Protein AF-B7GQ39-F1 (afdb_monomer_lite)

Sequence (175 aa):
MCARAGACSDAHRCGRRRHGYDQGGGVRRWRHRDFGCWRVELVAMMPRVDCPGCGVVVASVPWAEPGSRFTRDFESECAWLMSDQAKTELNHWVFWASHNRIPEIVELARRIRRRRPDILRTIQLGYSNARLEASDNRIKVTIRMAYGFHHVTNLIALVMLRCGGLDVRLPQPAI

Secondary structure (DSSP, 8-state):
-----EEEEEBTTT--EEEEEE-TTSEEEEE---BTTB--EEEEE--EEEETTTEEEEBPBTTB-TT-SB-HHHHHHHHHHHHHHHHHHHHHHHHHHHT-S-HHHHHHHHHHHHTHHHHHHHHHTT--HHHHHHHHHHHHHHHHH-TT-SSHHHHHHHHHHHHHT----PPPP--

Radius of gyration: 22.63 Å; chains: 1; bounding box: 51×60×60 Å

pLDDT: mean 83.23, std 11.58, range [29.12, 96.44]

Organism: Bifidobacterium longum subsp. infantis (strain ATCC 15697 / DSM 20088 / JCM 1222 / NCTC 11817 / S12) (NCBI:txid391904)

Foldseek 3Di:
DDDPFADWAAFLLPRDTFTFDFQPPFKAKAFEDDPVPHTDIDIDGWTWGADPQPGTGTGDDPQPHVPHNYGPRRLQVQLVVCLVVVVVVLVVLLVVQCPDPDVVSNVVSVVCVVCVVVVSVCSNVSPDPVNVVVLVVQLVVLVVVCPPDPDVVVSVVSSCVRNVSDRDDDDDPDD

Structure (mmCIF, N/CA/C/O backbone):
data_AF-B7GQ39-F1
#
_entry.id   AF-B7GQ39-F1
#
loop_
_atom_site.group_PDB
_atom_site.id
_atom_site.type_symbol
_atom_site.label_atom_id
_atom_site.label_alt_id
_atom_site.label_comp_id
_atom_site.label_asym_id
_atom_site.label_entity_id
_atom_site.label_seq_id
_atom_site.pdbx_PDB_ins_code
_atom_site.Cartn_x
_atom_site.Cartn_y
_atom_site.Cartn_z
_atom_site.occupancy
_atom_site.B_iso_or_equiv
_atom_site.auth_seq_id
_atom_site.auth_comp_id
_atom_site.auth_asym_id
_atom_site.auth_atom_id
_atom_site.pdbx_PDB_model_num
ATOM 1 N N . MET A 1 1 ? -29.896 7.100 29.600 1.00 30.34 1 MET A N 1
ATOM 2 C CA . MET A 1 1 ? -30.037 6.229 28.410 1.00 30.34 1 MET A CA 1
ATOM 3 C C . MET A 1 1 ? -28.711 5.487 28.234 1.00 30.34 1 MET A C 1
ATOM 5 O O . MET A 1 1 ? -27.671 6.115 28.345 1.00 30.34 1 MET A O 1
ATOM 9 N N . CYS A 1 2 ? -28.747 4.156 28.177 1.00 29.12 2 CYS A N 1
ATOM 10 C CA . CYS A 1 2 ? -27.693 3.248 28.656 1.00 29.12 2 CYS A CA 1
ATOM 11 C C . CYS A 1 2 ? -26.428 3.202 27.764 1.00 29.12 2 CYS A C 1
ATOM 13 O O . CYS A 1 2 ? -26.477 2.691 26.648 1.00 29.12 2 CYS A O 1
ATOM 15 N N . ALA A 1 3 ? -25.288 3.678 28.278 1.00 38.88 3 ALA A N 1
ATOM 16 C CA . ALA A 1 3 ? -23.965 3.435 27.706 1.00 38.88 3 ALA A CA 1
ATOM 17 C C . ALA A 1 3 ? -23.533 1.998 28.036 1.00 38.88 3 ALA A C 1
ATOM 19 O O . ALA A 1 3 ? -23.058 1.717 29.136 1.00 38.88 3 ALA A O 1
ATOM 20 N N . ARG A 1 4 ? -23.701 1.061 27.097 1.00 43.94 4 ARG A N 1
ATOM 21 C CA . ARG A 1 4 ? -22.975 -0.212 27.179 1.00 43.94 4 ARG A CA 1
ATOM 22 C C . ARG A 1 4 ? -21.504 0.108 26.951 1.00 43.94 4 ARG A C 1
ATOM 24 O O . ARG A 1 4 ? -21.125 0.432 25.832 1.00 43.94 4 ARG A O 1
ATOM 31 N N . ALA A 1 5 ? -20.705 0.048 28.013 1.00 46.66 5 ALA A N 1
ATOM 32 C CA . ALA A 1 5 ? -19.256 0.173 27.959 1.00 46.66 5 ALA A CA 1
ATOM 33 C C . ALA A 1 5 ? -18.692 -0.847 26.955 1.00 46.66 5 ALA A C 1
ATOM 35 O O . ALA A 1 5 ? -18.534 -2.027 27.266 1.00 46.66 5 ALA A O 1
ATOM 36 N N . GLY A 1 6 ? -18.452 -0.412 25.717 1.00 57.88 6 GLY A N 1
ATOM 37 C CA . GLY A 1 6 ? -17.769 -1.226 24.724 1.00 57.88 6 GLY A CA 1
ATOM 38 C C . GLY A 1 6 ? -16.328 -1.464 25.173 1.00 57.88 6 GLY A C 1
ATOM 39 O O . GLY A 1 6 ? -15.692 -0.562 25.723 1.00 57.88 6 GLY A O 1
ATOM 40 N N . ALA A 1 7 ? -15.817 -2.678 24.956 1.00 71.00 7 ALA A N 1
ATOM 41 C CA . ALA A 1 7 ? -14.455 -3.052 25.325 1.00 71.00 7 ALA A CA 1
ATOM 42 C C . ALA A 1 7 ? -13.425 -2.040 24.784 1.00 71.00 7 ALA A C 1
ATOM 44 O O . ALA A 1 7 ? -13.474 -1.646 23.616 1.00 71.00 7 ALA A O 1
ATOM 45 N N . CYS A 1 8 ? -12.488 -1.613 25.637 1.00 81.06 8 CYS A N 1
ATOM 46 C CA . CYS A 1 8 ? -11.478 -0.629 25.254 1.00 81.06 8 CYS A CA 1
ATOM 47 C C . CYS A 1 8 ? -10.469 -1.224 24.268 1.00 81.06 8 CYS A C 1
ATOM 49 O O . CYS A 1 8 ? -9.813 -2.215 24.592 1.00 81.06 8 CYS A O 1
ATOM 51 N N . SER A 1 9 ? -10.285 -0.562 23.127 1.00 86.38 9 SER A N 1
ATOM 52 C CA . SER A 1 9 ? -9.360 -0.961 22.057 1.00 86.38 9 SER A CA 1
ATOM 53 C C . SER A 1 9 ? -8.544 0.235 21.567 1.00 86.38 9 SER A C 1
ATOM 55 O O . SER A 1 9 ? -8.904 1.388 21.821 1.00 86.38 9 SER A O 1
ATOM 57 N N . ASP A 1 10 ? -7.447 -0.021 20.862 1.00 89.44 10 ASP A N 1
ATOM 58 C CA . ASP A 1 10 ? -6.615 1.040 20.298 1.00 89.44 10 ASP A CA 1
ATOM 59 C C . ASP A 1 10 ? -7.254 1.621 19.029 1.00 89.44 10 ASP A C 1
ATOM 61 O O . ASP A 1 10 ? -7.794 0.905 18.188 1.00 89.44 10 ASP A O 1
ATOM 65 N N . ALA A 1 11 ? -7.231 2.944 18.882 1.00 86.62 11 ALA A N 1
ATOM 66 C CA . ALA A 1 11 ? -7.768 3.620 17.704 1.00 86.62 11 ALA A CA 1
ATOM 67 C C . ALA A 1 11 ? -6.799 3.507 16.518 1.00 86.62 11 ALA A C 1
ATOM 69 O O . ALA A 1 11 ? -5.653 3.937 16.622 1.00 86.62 11 ALA A O 1
ATOM 70 N N . HIS A 1 12 ? -7.258 3.046 15.349 1.00 84.69 12 HIS A N 1
ATOM 71 C CA . HIS A 1 12 ? -6.374 2.832 14.190 1.00 84.69 12 HIS A CA 1
ATOM 72 C C . HIS A 1 12 ? -5.642 4.081 13.680 1.00 84.69 12 HIS A C 1
ATOM 74 O O . HIS A 1 12 ? -4.600 3.958 13.045 1.00 84.69 12 HIS A O 1
ATOM 80 N N . ARG A 1 13 ? -6.186 5.280 13.923 1.00 81.88 13 ARG A N 1
ATOM 81 C CA . ARG A 1 13 ? -5.609 6.534 13.421 1.00 81.88 13 ARG A CA 1
ATOM 82 C C . ARG A 1 13 ? -4.501 7.092 14.317 1.00 81.88 13 ARG A C 1
ATOM 84 O O . ARG A 1 13 ? -3.551 7.654 13.794 1.00 81.88 13 ARG A O 1
ATOM 91 N N . CYS A 1 14 ? -4.625 6.965 15.640 1.00 85.62 14 CYS A N 1
ATOM 92 C CA . CYS A 1 14 ? -3.667 7.542 16.596 1.00 85.62 14 CYS A CA 1
ATOM 93 C C . CYS A 1 14 ? -2.960 6.513 17.489 1.00 85.62 14 CYS A C 1
ATOM 95 O O . CYS A 1 14 ? -2.105 6.894 18.282 1.00 85.62 14 CYS A O 1
ATOM 97 N N . GLY A 1 15 ? -3.340 5.235 17.412 1.00 84.88 15 GLY A N 1
ATOM 98 C CA . GLY A 1 15 ? -2.749 4.127 18.168 1.00 84.88 15 GLY A CA 1
ATOM 99 C C . GLY A 1 15 ? -3.040 4.124 19.670 1.00 84.88 15 GLY A C 1
ATOM 100 O O . GLY A 1 15 ? -2.572 3.239 20.371 1.00 84.88 15 GLY A O 1
ATOM 101 N N . ARG A 1 16 ? -3.792 5.098 20.197 1.00 88.25 16 ARG A N 1
ATOM 102 C CA . ARG A 1 16 ? -4.075 5.198 21.637 1.00 88.25 16 ARG A CA 1
ATOM 103 C C . ARG A 1 16 ? -5.295 4.370 22.017 1.00 88.25 16 ARG A C 1
ATOM 105 O O . ARG A 1 16 ? -6.268 4.339 21.263 1.00 88.25 16 ARG A O 1
ATOM 112 N N . ARG A 1 17 ? -5.284 3.824 23.233 1.00 88.88 17 ARG A N 1
ATOM 113 C CA . ARG A 1 17 ? -6.422 3.111 23.817 1.00 88.88 17 ARG A CA 1
ATOM 114 C C . ARG A 1 17 ? -7.610 4.042 24.056 1.00 88.88 17 ARG A C 1
ATOM 116 O O . ARG A 1 17 ? -7.453 5.156 24.576 1.00 88.88 17 ARG A O 1
ATOM 123 N N . ARG A 1 18 ? -8.796 3.598 23.640 1.00 91.88 18 ARG A N 1
ATOM 124 C CA . ARG A 1 18 ? -10.057 4.353 23.673 1.00 91.88 18 ARG A CA 1
ATOM 125 C C . ARG A 1 18 ? -11.227 3.463 24.075 1.00 91.88 18 ARG A C 1
ATOM 127 O O . ARG A 1 18 ? -11.165 2.244 23.928 1.00 91.88 18 ARG A O 1
ATOM 134 N N . HIS A 1 19 ? -12.286 4.090 24.579 1.00 89.44 19 HIS A N 1
ATOM 135 C CA . HIS A 1 19 ? -13.537 3.407 24.901 1.00 89.44 19 HIS A CA 1
ATOM 136 C C . HIS A 1 19 ? -14.276 2.998 23.624 1.00 89.44 19 HIS A C 1
ATOM 138 O O . HIS A 1 19 ? -14.210 3.695 22.607 1.00 89.44 19 HIS A O 1
ATOM 144 N N . GLY A 1 20 ? -14.970 1.860 23.671 1.00 88.19 20 GLY A N 1
ATOM 145 C CA . GLY A 1 20 ? -15.803 1.415 22.559 1.00 88.19 20 GLY A CA 1
ATOM 146 C C . GLY A 1 20 ? -17.003 2.342 22.352 1.00 88.19 20 GLY A C 1
ATOM 147 O O . GLY A 1 20 ? -17.647 2.746 23.316 1.00 88.19 20 GLY A O 1
ATOM 148 N N . TYR A 1 21 ? -17.288 2.652 21.090 1.00 88.88 21 TYR A N 1
ATOM 149 C CA . TYR A 1 21 ? -18.462 3.400 20.645 1.00 88.88 21 TYR A CA 1
ATOM 150 C C . TYR A 1 21 ? -19.601 2.435 20.289 1.00 88.88 21 TYR A C 1
ATOM 152 O O . TYR A 1 21 ? -20.666 2.466 20.897 1.00 88.88 21 TYR A O 1
ATOM 160 N N . ASP A 1 22 ? -19.351 1.525 19.342 1.00 88.69 22 ASP A N 1
ATOM 161 C CA . ASP A 1 22 ? -20.261 0.445 18.959 1.00 88.69 22 ASP A CA 1
ATOM 162 C C . ASP A 1 22 ? -19.498 -0.772 18.406 1.00 88.69 22 ASP A C 1
ATOM 164 O O . ASP A 1 22 ? -18.272 -0.768 18.284 1.00 88.69 22 ASP A O 1
ATOM 168 N N . GLN A 1 23 ? -20.225 -1.837 18.061 1.00 82.44 23 GLN A N 1
ATOM 169 C CA . GLN A 1 23 ? -19.650 -3.073 17.511 1.00 82.44 23 GLN A CA 1
ATOM 170 C C . GLN A 1 23 ? -19.243 -2.959 16.026 1.00 82.44 23 GLN A C 1
ATOM 172 O O . GLN A 1 23 ? -18.728 -3.920 15.453 1.00 82.44 23 GLN A O 1
ATOM 177 N N . GLY A 1 24 ? -19.438 -1.791 15.399 1.00 81.50 24 GLY A N 1
ATOM 178 C CA . GLY A 1 24 ? -19.124 -1.548 13.994 1.00 81.50 24 GLY A CA 1
ATOM 179 C C . GLY A 1 24 ? -19.956 -2.371 13.001 1.00 81.50 24 GLY A C 1
ATOM 180 O O . GLY A 1 24 ? -21.011 -2.912 13.321 1.00 81.50 24 GLY A O 1
ATOM 181 N N . GLY A 1 25 ? -19.463 -2.456 11.760 1.00 74.12 25 GLY A N 1
ATOM 182 C CA . GLY A 1 25 ? -20.126 -3.128 10.629 1.00 74.12 25 GLY A CA 1
ATOM 183 C C . GLY A 1 25 ? -20.015 -4.660 10.612 1.00 74.12 25 GLY A C 1
ATOM 184 O O . GLY A 1 25 ? -20.146 -5.256 9.546 1.00 74.12 25 GLY A O 1
ATOM 185 N N . GLY A 1 26 ? -19.729 -5.294 11.754 1.00 83.25 26 GLY A N 1
ATOM 186 C CA . GLY A 1 26 ? -19.653 -6.750 11.895 1.00 83.25 26 GLY A CA 1
ATOM 187 C C . GLY A 1 26 ? -18.253 -7.358 11.746 1.00 83.25 26 GLY A C 1
ATOM 188 O O . GLY A 1 26 ? -17.224 -6.717 11.983 1.00 83.25 26 GLY A O 1
ATOM 189 N N . VAL A 1 27 ? -18.229 -8.649 11.407 1.00 90.06 27 VAL A N 1
ATOM 190 C CA . VAL A 1 27 ? -17.014 -9.468 11.318 1.00 90.06 27 VAL A CA 1
ATOM 191 C C . VAL A 1 27 ? -16.201 -9.100 10.078 1.00 90.06 27 VAL A C 1
ATOM 193 O O . VAL A 1 27 ? -16.714 -9.054 8.959 1.00 90.06 27 VAL A O 1
ATOM 196 N N . ARG A 1 28 ? -14.900 -8.885 10.266 1.00 92.12 28 ARG A N 1
ATOM 197 C CA . ARG A 1 28 ? -13.932 -8.690 9.189 1.00 92.12 28 ARG A CA 1
ATOM 198 C C . ARG A 1 28 ? -13.046 -9.924 9.057 1.00 92.12 28 ARG A C 1
ATOM 200 O O . ARG A 1 28 ? -12.726 -10.586 10.040 1.00 92.12 28 ARG A O 1
ATOM 207 N N . ARG A 1 29 ? -12.665 -10.209 7.814 1.00 94.56 29 ARG A N 1
ATOM 208 C CA . ARG A 1 29 ? -11.732 -11.274 7.442 1.00 94.56 29 ARG A CA 1
ATOM 209 C C . ARG A 1 29 ? -10.487 -10.664 6.812 1.00 94.56 29 ARG A C 1
ATOM 211 O O . ARG A 1 29 ? -10.618 -9.711 6.032 1.00 94.56 29 ARG A O 1
ATOM 218 N N . TRP A 1 30 ? -9.331 -11.226 7.146 1.00 94.00 30 TRP A N 1
ATOM 219 C CA . TRP A 1 30 ? -8.048 -10.934 6.522 1.00 94.00 30 TRP A CA 1
ATOM 220 C C . TRP A 1 30 ? -7.433 -12.214 5.997 1.00 94.00 30 TRP A C 1
ATOM 222 O O . TRP A 1 30 ? -7.356 -13.212 6.706 1.00 94.00 30 TRP A O 1
ATOM 232 N N . ARG A 1 31 ? -6.932 -12.155 4.774 1.00 91.25 31 ARG A N 1
ATOM 233 C CA . ARG A 1 31 ? -6.119 -13.208 4.193 1.00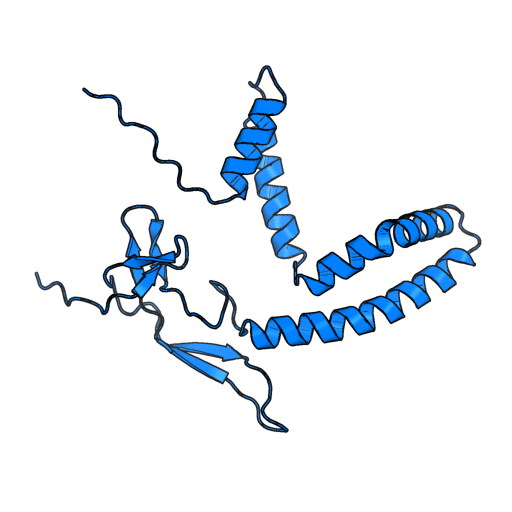 91.25 31 ARG A CA 1
ATOM 234 C C . ARG A 1 31 ? -4.737 -13.217 4.860 1.00 91.25 31 ARG A C 1
ATOM 236 O O . ARG A 1 31 ? -4.057 -12.192 4.869 1.00 91.25 31 ARG A O 1
ATOM 243 N N . HIS A 1 32 ? -4.350 -14.362 5.418 1.00 88.88 32 HIS A N 1
ATOM 244 C CA . HIS A 1 32 ? -3.025 -14.595 6.003 1.00 88.88 32 HIS A CA 1
ATOM 245 C C . HIS A 1 32 ? -2.160 -15.464 5.078 1.00 88.88 32 HIS A C 1
ATOM 247 O O . HIS A 1 32 ? -2.637 -15.873 4.023 1.00 88.88 32 HIS A O 1
ATOM 253 N N . ARG A 1 33 ? -0.908 -15.752 5.454 1.00 83.12 33 ARG A N 1
ATOM 254 C CA . ARG A 1 33 ? -0.057 -16.748 4.781 1.00 83.12 33 ARG A CA 1
ATOM 255 C C . ARG A 1 33 ? -0.711 -18.134 4.804 1.00 83.12 33 ARG A C 1
ATOM 257 O O . ARG A 1 33 ? -1.346 -18.495 5.793 1.00 83.12 33 ARG A O 1
ATOM 264 N N . ASP A 1 34 ? -0.550 -18.899 3.725 1.00 81.62 34 ASP A N 1
ATOM 265 C CA . ASP A 1 34 ? -0.988 -20.297 3.687 1.00 81.62 34 ASP A CA 1
ATOM 266 C C . ASP A 1 34 ? -0.216 -21.161 4.671 1.00 81.62 34 ASP A C 1
ATOM 268 O O . ASP A 1 34 ? 1.000 -21.051 4.816 1.00 81.62 34 ASP A O 1
ATOM 272 N N . PHE A 1 35 ? -0.932 -22.068 5.323 1.00 78.81 35 PHE A N 1
ATOM 273 C CA . PHE A 1 35 ? -0.303 -23.116 6.102 1.00 78.81 35 PHE A CA 1
ATOM 274 C C . PHE A 1 35 ? -0.215 -24.362 5.225 1.00 78.81 35 PHE A C 1
ATOM 276 O O . PHE A 1 35 ? -1.176 -25.118 5.100 1.00 78.81 35 PHE A O 1
ATOM 283 N N . GLY A 1 36 ? 0.920 -24.548 4.550 1.00 78.88 36 GLY A N 1
ATOM 284 C CA . GLY A 1 36 ? 1.069 -25.610 3.554 1.00 78.88 36 GLY A CA 1
ATOM 285 C C . GLY A 1 36 ? 0.092 -25.418 2.391 1.00 78.88 36 GLY A C 1
ATOM 286 O O . GLY A 1 36 ? 0.135 -24.402 1.708 1.00 78.88 36 GLY A O 1
ATOM 287 N N . CYS A 1 37 ? -0.801 -26.384 2.172 1.00 85.75 37 CYS A N 1
ATOM 288 C CA . CYS A 1 37 ? -1.849 -26.306 1.148 1.00 85.75 37 CYS A CA 1
ATOM 289 C C . CYS A 1 37 ? -3.152 -25.644 1.633 1.00 85.75 37 CYS A C 1
ATOM 291 O O . CYS A 1 37 ? -4.112 -25.541 0.868 1.00 85.75 37 CYS A O 1
ATOM 293 N N . TRP A 1 38 ? -3.215 -25.212 2.896 1.00 79.69 38 TRP A N 1
ATOM 294 C CA . TRP A 1 38 ? -4.441 -24.710 3.506 1.00 79.69 38 TRP A CA 1
ATOM 295 C C . TRP A 1 38 ? -4.500 -23.189 3.480 1.00 79.69 38 TRP A C 1
ATOM 297 O O . TRP A 1 38 ? -3.623 -22.502 4.014 1.00 79.69 38 TRP A O 1
ATOM 307 N N . ARG A 1 39 ? -5.602 -22.668 2.930 1.00 88.31 39 ARG A N 1
ATOM 308 C CA . ARG A 1 39 ? -5.901 -21.239 2.960 1.00 88.31 39 ARG A CA 1
ATOM 309 C C . ARG A 1 39 ? -6.248 -20.781 4.371 1.00 88.31 39 ARG A C 1
ATOM 311 O O . ARG A 1 39 ? -7.242 -21.231 4.934 1.00 88.31 39 ARG A O 1
ATOM 318 N N . VAL A 1 40 ? -5.468 -19.841 4.904 1.00 89.62 40 VAL A N 1
ATOM 319 C CA . VAL A 1 40 ? -5.672 -19.269 6.244 1.00 89.62 40 VAL A CA 1
ATOM 320 C C . VAL A 1 40 ? -6.284 -17.871 6.159 1.00 89.62 40 VAL A C 1
ATOM 322 O O . VAL A 1 40 ? -5.805 -16.996 5.427 1.00 89.62 40 VAL A O 1
ATOM 325 N N . GLU A 1 41 ? -7.323 -17.648 6.964 1.00 93.81 41 GLU A N 1
ATOM 326 C CA . GLU A 1 41 ? -7.953 -16.346 7.171 1.00 93.81 41 GLU A CA 1
ATOM 327 C C . GLU A 1 41 ? -8.009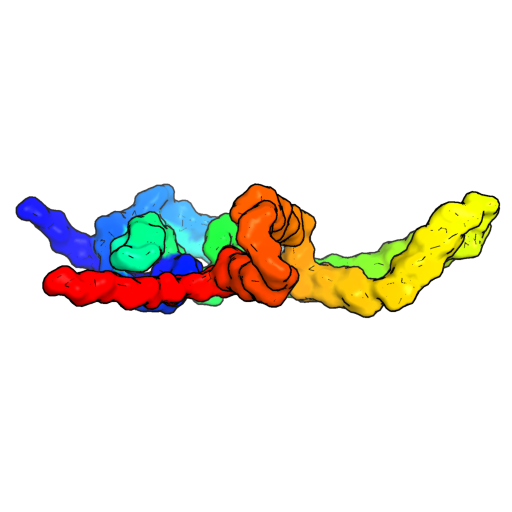 -16.014 8.666 1.00 93.81 41 GLU A C 1
ATOM 329 O O . GLU A 1 41 ? -8.462 -16.825 9.473 1.00 93.81 41 GLU A O 1
ATOM 334 N N . LEU A 1 42 ? -7.589 -14.803 9.039 1.00 93.19 42 LEU A N 1
ATOM 335 C CA . LEU A 1 42 ? -7.869 -14.253 10.363 1.00 93.19 42 LEU A CA 1
ATOM 336 C C . LEU A 1 42 ? -9.249 -13.611 10.348 1.00 93.19 42 LEU A C 1
ATOM 338 O O . LEU A 1 42 ? -9.601 -12.891 9.412 1.00 93.19 42 LEU A O 1
ATOM 342 N N . VAL A 1 43 ? -10.031 -13.855 11.393 1.00 94.44 43 VAL A N 1
ATOM 343 C CA . VAL A 1 43 ? -11.411 -13.386 11.495 1.00 94.44 43 VAL A CA 1
ATOM 344 C C . VAL A 1 43 ? -11.599 -12.718 12.848 1.00 94.44 43 VAL A C 1
ATOM 346 O O . VAL A 1 43 ? -11.345 -13.327 13.882 1.00 94.44 43 VAL A O 1
ATOM 349 N N . ALA A 1 44 ? -12.033 -11.460 12.845 1.00 91.31 44 ALA A N 1
ATOM 350 C CA . ALA A 1 44 ? -12.269 -10.702 14.070 1.00 91.31 44 ALA A CA 1
ATOM 351 C C . ALA A 1 44 ? -13.426 -9.717 13.896 1.00 91.31 44 ALA A C 1
ATOM 353 O O . ALA A 1 44 ? -13.666 -9.189 12.806 1.00 91.31 44 ALA A O 1
ATOM 354 N N . MET A 1 45 ? -14.148 -9.452 14.984 1.00 89.44 45 MET A N 1
ATOM 355 C CA . MET A 1 45 ? -15.102 -8.345 15.040 1.00 89.44 45 MET A CA 1
ATOM 356 C C . MET A 1 45 ? -14.349 -7.014 15.062 1.00 89.44 45 MET A C 1
ATOM 358 O O . MET A 1 45 ? -13.327 -6.898 15.735 1.00 89.44 45 MET A O 1
ATOM 362 N N . MET A 1 46 ? -14.855 -6.013 14.336 1.00 89.88 46 MET A N 1
ATOM 363 C CA . MET A 1 46 ? -14.212 -4.699 14.221 1.00 89.88 46 MET A CA 1
ATOM 364 C C . MET A 1 46 ? -15.057 -3.599 14.868 1.00 89.88 46 MET A C 1
ATOM 366 O O . MET A 1 46 ? -15.750 -2.871 14.147 1.00 89.88 46 MET A O 1
ATOM 370 N N . PRO A 1 47 ? -14.993 -3.451 16.206 1.00 91.00 47 PRO A N 1
ATOM 371 C CA . PRO A 1 47 ? -15.697 -2.383 16.894 1.00 91.00 47 PRO A CA 1
ATOM 372 C C . PRO A 1 47 ? -15.149 -1.014 16.488 1.00 91.00 47 PRO A C 1
ATOM 374 O O . PRO A 1 47 ? -13.993 -0.870 16.071 1.00 91.00 47 PRO A O 1
ATOM 377 N N . ARG A 1 48 ? -15.985 0.014 16.626 1.00 91.50 48 ARG A N 1
ATOM 378 C CA . ARG A 1 48 ? -15.540 1.406 16.545 1.00 91.50 48 ARG A CA 1
ATOM 379 C C . ARG A 1 48 ? -15.290 1.923 17.948 1.00 91.50 48 ARG A C 1
ATOM 381 O O . ARG A 1 48 ? -15.997 1.564 18.884 1.00 91.50 48 ARG A O 1
ATOM 388 N N . VAL A 1 49 ? -14.285 2.770 18.086 1.00 92.06 49 VAL A N 1
ATOM 389 C CA 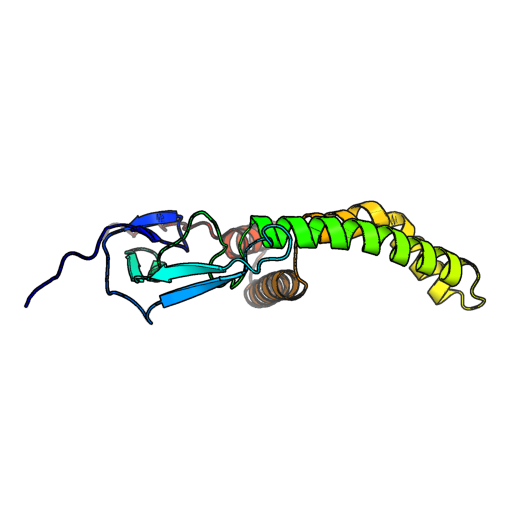. VAL A 1 49 ? -13.916 3.433 19.332 1.00 92.06 49 VAL A CA 1
ATOM 390 C C . VAL A 1 49 ? -14.187 4.924 19.224 1.00 92.06 49 VAL A C 1
ATOM 392 O O . VAL A 1 49 ? -14.043 5.516 18.149 1.00 92.06 49 VAL A O 1
ATOM 395 N N . ASP A 1 50 ? -14.567 5.524 20.344 1.00 92.00 50 ASP A N 1
ATOM 396 C CA . ASP A 1 50 ? -14.780 6.961 20.435 1.00 92.00 50 ASP A CA 1
ATOM 397 C C . ASP A 1 50 ? -13.458 7.658 20.783 1.00 92.00 50 ASP A C 1
ATOM 399 O O . ASP A 1 50 ? -12.904 7.490 21.876 1.00 92.00 50 ASP A O 1
ATOM 403 N N . CYS A 1 51 ? -12.888 8.386 19.819 1.00 86.81 51 CYS A N 1
ATOM 404 C CA . CYS A 1 51 ? -11.631 9.100 19.996 1.00 86.81 51 CYS A CA 1
ATOM 405 C C . CYS A 1 51 ? -11.862 10.619 19.962 1.00 86.81 51 CYS A C 1
ATOM 407 O O . CYS A 1 51 ? -12.149 11.154 18.891 1.00 86.81 51 CYS A O 1
ATOM 409 N N . PRO A 1 52 ? -11.583 11.354 21.056 1.00 86.94 52 PRO A N 1
ATOM 410 C CA . PRO A 1 52 ? -11.794 12.804 21.106 1.00 86.94 52 PRO A CA 1
ATOM 411 C C . PRO A 1 52 ? -11.019 13.616 20.054 1.00 86.94 52 PRO A C 1
ATOM 413 O O . PRO A 1 52 ? -11.431 14.713 19.705 1.00 86.94 52 PRO A O 1
ATOM 416 N N . GLY A 1 53 ? -9.880 13.108 19.563 1.00 85.69 53 GLY A N 1
ATOM 417 C CA . GLY A 1 53 ? -9.070 13.787 18.537 1.00 85.69 53 GLY A CA 1
ATOM 418 C C . GLY A 1 53 ? -9.303 13.286 17.110 1.00 85.69 53 GLY A C 1
ATOM 419 O O . GLY A 1 53 ? -9.075 14.012 16.151 1.00 85.69 53 GLY A O 1
ATOM 420 N N . CYS A 1 54 ? -9.751 12.038 16.941 1.00 84.81 54 CYS A N 1
ATOM 421 C CA . CYS A 1 54 ? -9.913 11.426 15.616 1.00 84.81 54 CYS A CA 1
ATOM 422 C C . CYS A 1 54 ? -11.379 11.271 15.185 1.00 84.81 54 CYS A C 1
ATOM 424 O O . CYS A 1 54 ? -11.616 10.905 14.033 1.00 84.81 54 CYS A O 1
ATOM 426 N N . GLY A 1 55 ? -12.327 11.512 16.094 1.00 88.25 55 GLY A N 1
ATOM 427 C CA . GLY A 1 55 ? -13.731 11.134 15.964 1.00 88.25 55 GLY A CA 1
ATOM 428 C C . GLY A 1 55 ? -13.961 9.640 16.211 1.00 88.25 55 GLY A C 1
ATOM 429 O O . GLY A 1 55 ? -13.089 8.924 16.712 1.00 88.25 55 GLY A O 1
ATOM 430 N N . VAL A 1 56 ? -15.137 9.154 15.814 1.00 90.69 56 VAL A N 1
ATOM 431 C CA . VAL A 1 56 ? -15.475 7.726 15.865 1.00 90.69 56 VAL A CA 1
ATOM 432 C C . VAL A 1 56 ? -14.710 6.985 14.771 1.00 90.69 56 VAL A C 1
ATOM 434 O O . VAL A 1 56 ? -14.925 7.199 13.577 1.00 90.69 56 VAL A O 1
ATOM 437 N N . VAL A 1 57 ? -13.805 6.098 15.176 1.00 90.31 57 VAL A N 1
ATOM 438 C CA . VAL A 1 57 ? -12.882 5.395 14.276 1.00 90.31 57 VAL A CA 1
ATOM 439 C C . VAL A 1 57 ? -12.878 3.900 14.555 1.00 90.31 57 VAL A C 1
ATOM 441 O O . VAL A 1 57 ? -13.107 3.466 15.673 1.00 90.31 57 VAL A O 1
ATOM 444 N N . VAL A 1 58 ? -12.605 3.085 13.538 1.00 90.62 58 VAL A N 1
ATOM 445 C CA . VAL A 1 58 ? -12.492 1.625 13.698 1.00 90.62 58 VAL A CA 1
ATOM 446 C C . VAL A 1 58 ? -11.312 1.279 14.625 1.00 90.62 58 VAL A C 1
ATOM 448 O O . VAL A 1 58 ? -10.284 1.961 14.587 1.00 90.62 58 VAL A O 1
ATOM 451 N N . ALA A 1 59 ? -11.440 0.250 15.462 1.00 91.06 59 ALA A N 1
ATOM 452 C CA . ALA A 1 59 ? -10.328 -0.253 16.268 1.00 91.06 59 ALA A CA 1
ATOM 453 C C . ALA A 1 59 ? -9.157 -0.721 15.379 1.00 91.06 59 ALA A C 1
ATOM 455 O O . ALA A 1 59 ? -9.355 -1.139 14.236 1.00 91.06 59 ALA A O 1
ATOM 456 N N . SER A 1 60 ? -7.927 -0.629 15.877 1.00 90.44 60 SER A N 1
ATOM 457 C CA . SER A 1 60 ? -6.768 -1.244 15.235 1.00 90.44 60 SER A CA 1
ATOM 458 C C . SER A 1 60 ? -6.715 -2.741 15.534 1.00 90.44 60 SER A C 1
ATOM 460 O O . SER A 1 60 ? -7.272 -3.226 16.518 1.00 90.44 60 SER A O 1
ATOM 462 N N . VAL A 1 61 ? -6.007 -3.472 14.676 1.00 91.69 61 VAL A N 1
ATOM 463 C CA . VAL A 1 61 ? -5.592 -4.852 14.936 1.00 91.69 61 VAL A CA 1
ATOM 464 C C . VAL A 1 61 ? -4.068 -4.931 14.842 1.00 91.69 61 VAL A C 1
ATOM 466 O O . VAL A 1 61 ? -3.474 -4.219 14.029 1.00 91.69 61 VAL A O 1
ATOM 469 N N . PRO A 1 62 ? -3.404 -5.779 15.643 1.00 89.62 62 PRO A N 1
ATOM 470 C CA . PRO A 1 62 ? -1.944 -5.845 15.648 1.00 89.62 62 PRO A CA 1
ATOM 471 C C . PRO A 1 62 ? -1.359 -6.516 14.393 1.00 89.62 62 PRO A C 1
ATOM 473 O O . PRO A 1 62 ? -0.186 -6.321 14.089 1.00 89.62 62 PRO A O 1
ATOM 476 N N . TRP A 1 63 ? -2.153 -7.274 13.634 1.00 90.06 63 TRP A N 1
ATOM 477 C CA . TRP A 1 63 ? -1.680 -8.058 12.485 1.00 90.06 63 TRP A CA 1
ATOM 478 C C . TRP A 1 63 ? -1.947 -7.427 11.112 1.00 90.06 63 TRP A C 1
ATOM 480 O O . TRP A 1 63 ? -1.521 -8.000 10.114 1.00 90.06 63 TRP A O 1
ATOM 490 N N . ALA A 1 64 ? -2.664 -6.305 11.003 1.00 90.19 64 ALA A N 1
ATOM 491 C CA . ALA A 1 64 ? -3.013 -5.712 9.706 1.00 90.19 64 ALA A CA 1
ATOM 492 C C . ALA A 1 64 ? -3.060 -4.185 9.753 1.00 90.19 64 ALA A C 1
ATOM 494 O O . ALA A 1 64 ? -3.435 -3.586 10.762 1.00 90.19 64 ALA A O 1
ATOM 495 N N . GLU A 1 65 ? -2.729 -3.561 8.624 1.00 86.25 65 GLU A N 1
ATOM 496 C CA . GLU A 1 65 ? -2.890 -2.121 8.454 1.00 86.25 65 GLU A CA 1
ATOM 497 C C . GLU A 1 65 ? -4.372 -1.714 8.404 1.00 86.25 65 GLU A C 1
ATOM 499 O O . GLU A 1 65 ? -5.226 -2.486 7.940 1.00 86.25 65 GLU A O 1
ATOM 504 N N . PRO A 1 66 ? -4.713 -0.486 8.841 1.00 85.62 66 PRO A N 1
ATOM 505 C CA . PRO A 1 66 ? -6.086 -0.009 8.813 1.00 85.62 66 PRO A CA 1
ATOM 506 C C . PRO A 1 66 ? -6.673 -0.066 7.399 1.00 85.62 66 PRO A C 1
ATOM 508 O O . PRO A 1 66 ? -6.138 0.507 6.455 1.00 85.62 66 PRO A O 1
ATOM 511 N N . GLY A 1 67 ? -7.801 -0.762 7.254 1.00 83.75 67 GLY A N 1
ATOM 512 C CA . GLY A 1 67 ? -8.484 -0.920 5.969 1.00 83.75 67 GLY A CA 1
ATOM 513 C C . GLY A 1 67 ? -7.979 -2.075 5.099 1.00 83.75 67 GLY A C 1
ATOM 514 O O . GLY A 1 67 ? -8.732 -2.486 4.214 1.00 83.75 67 GLY A O 1
ATOM 515 N N . SER A 1 68 ? -6.805 -2.657 5.377 1.00 85.56 68 SER A N 1
ATOM 516 C CA . SER A 1 68 ? -6.315 -3.820 4.627 1.00 85.56 68 SER A CA 1
ATOM 517 C C . SER A 1 68 ? -7.218 -5.043 4.837 1.00 85.56 68 SER A C 1
ATOM 519 O O . SER A 1 68 ? -7.880 -5.199 5.871 1.00 85.56 68 SER A O 1
ATOM 521 N N . ARG A 1 69 ? -7.267 -5.900 3.814 1.00 89.31 69 ARG A N 1
ATOM 522 C CA . ARG A 1 69 ? -7.876 -7.241 3.834 1.00 89.31 69 ARG A CA 1
ATOM 523 C C . ARG A 1 69 ? -6.815 -8.341 3.888 1.00 89.31 69 ARG A C 1
ATOM 525 O O . ARG A 1 69 ? -7.160 -9.513 3.798 1.00 89.31 69 ARG A O 1
ATOM 532 N N . PHE A 1 70 ? -5.553 -7.969 4.061 1.00 88.81 70 PHE A N 1
ATOM 533 C CA . PHE A 1 70 ? -4.413 -8.864 4.175 1.00 88.81 70 PHE A CA 1
ATOM 534 C C . PHE A 1 70 ? -3.695 -8.606 5.499 1.00 88.81 70 PHE A C 1
ATOM 536 O O . PHE A 1 70 ? -3.785 -7.514 6.066 1.00 88.81 70 PHE A O 1
ATOM 543 N N . THR A 1 71 ? -3.025 -9.621 6.033 1.00 89.31 71 THR A N 1
ATOM 544 C CA . THR A 1 71 ? -2.168 -9.444 7.210 1.00 89.31 71 THR A CA 1
ATOM 545 C C . THR A 1 71 ? -0.812 -8.878 6.802 1.00 89.31 71 THR A C 1
ATOM 547 O O . THR A 1 71 ? -0.331 -9.151 5.704 1.00 89.31 71 THR A O 1
ATOM 550 N N . ARG A 1 72 ? -0.140 -8.176 7.717 1.00 85.81 72 ARG A N 1
ATOM 551 C CA . ARG A 1 72 ? 1.221 -7.650 7.526 1.00 85.81 72 ARG A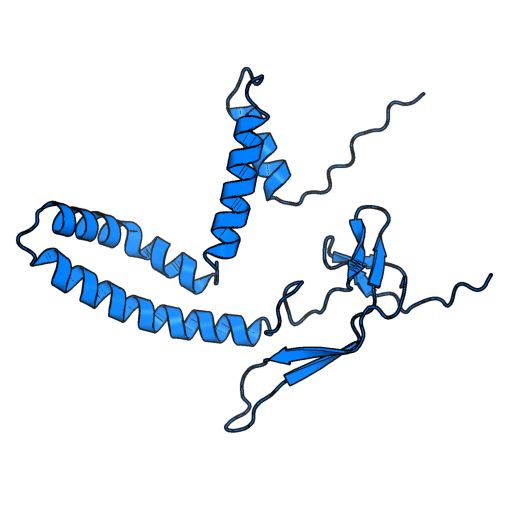 CA 1
ATOM 552 C C . ARG A 1 72 ? 2.202 -8.736 7.089 1.00 85.81 72 ARG A C 1
ATOM 554 O O . ARG A 1 72 ? 3.009 -8.492 6.202 1.00 85.81 72 ARG A O 1
ATOM 561 N N . ASP A 1 73 ? 2.088 -9.943 7.641 1.00 84.62 73 ASP A N 1
ATOM 562 C CA . ASP A 1 73 ? 2.953 -11.070 7.259 1.00 84.62 73 ASP A CA 1
ATOM 563 C C . ASP A 1 73 ? 2.709 -11.550 5.821 1.00 84.62 73 ASP A C 1
ATOM 565 O O . ASP A 1 73 ? 3.655 -11.910 5.123 1.00 84.62 73 ASP A O 1
ATOM 569 N N . PHE A 1 74 ? 1.451 -11.511 5.363 1.00 84.75 74 PHE A N 1
ATOM 570 C CA . PHE A 1 74 ? 1.090 -11.856 3.989 1.00 84.75 74 PHE A CA 1
ATOM 571 C C . PHE A 1 74 ? 1.603 -10.778 3.033 1.00 84.75 74 PH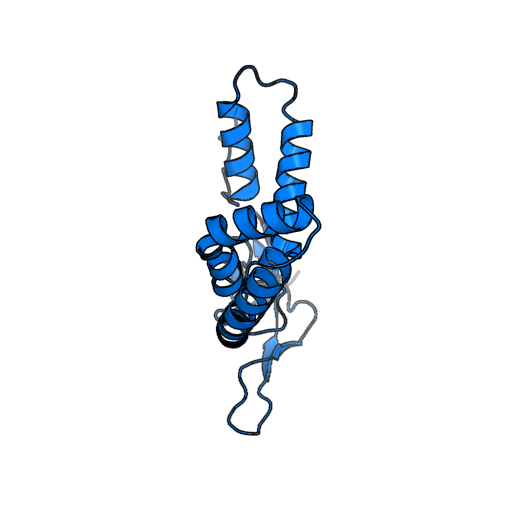E A C 1
ATOM 573 O O . PHE A 1 74 ? 2.260 -11.079 2.043 1.00 84.75 74 PHE A O 1
ATOM 580 N N . GLU A 1 75 ? 1.371 -9.505 3.365 1.00 83.25 75 GLU A N 1
ATOM 581 C CA . GLU A 1 75 ? 1.877 -8.373 2.586 1.00 83.25 75 GLU A CA 1
ATOM 582 C C . GLU A 1 75 ? 3.415 -8.374 2.514 1.00 83.25 75 GLU A C 1
ATOM 584 O O . GLU A 1 75 ? 3.970 -8.109 1.450 1.00 83.25 75 GLU A O 1
ATOM 589 N N . SER A 1 76 ? 4.106 -8.740 3.599 1.00 81.00 76 SER A N 1
ATOM 590 C CA . SER A 1 76 ? 5.574 -8.836 3.651 1.00 81.00 76 SER A CA 1
ATOM 591 C C . SER A 1 76 ? 6.119 -9.968 2.781 1.00 81.00 76 SER A C 1
ATOM 593 O O . SER A 1 76 ? 7.132 -9.801 2.103 1.00 81.00 76 SER A O 1
ATOM 595 N N . GLU A 1 77 ? 5.446 -11.117 2.762 1.00 77.38 77 GLU A N 1
ATOM 596 C CA . GLU A 1 77 ? 5.805 -12.237 1.892 1.00 77.38 77 GLU A CA 1
ATOM 597 C C . GLU A 1 77 ? 5.602 -11.898 0.417 1.00 77.38 77 GLU A C 1
ATOM 599 O O . GLU A 1 77 ? 6.513 -12.092 -0.390 1.00 77.38 77 GLU A O 1
ATOM 604 N N . CYS A 1 78 ? 4.446 -11.324 0.069 1.00 77.00 78 CYS A N 1
ATOM 605 C CA . CYS A 1 78 ? 4.203 -10.823 -1.277 1.00 77.00 78 CYS A CA 1
ATOM 606 C C . CYS A 1 78 ? 5.260 -9.787 -1.668 1.00 77.00 78 CYS A C 1
ATOM 608 O O . CYS A 1 78 ? 5.809 -9.877 -2.760 1.00 77.00 78 CYS A O 1
ATOM 610 N N . ALA A 1 79 ? 5.598 -8.842 -0.786 1.00 76.81 79 ALA A N 1
ATOM 611 C CA . ALA A 1 79 ? 6.640 -7.854 -1.053 1.00 76.81 79 ALA A CA 1
ATOM 612 C C . ALA A 1 79 ? 7.999 -8.515 -1.324 1.00 76.81 79 ALA A C 1
ATOM 614 O O . ALA A 1 79 ? 8.708 -8.094 -2.238 1.00 76.81 79 ALA A O 1
ATOM 615 N N . TRP A 1 80 ? 8.356 -9.572 -0.588 1.00 73.44 80 TRP A N 1
ATO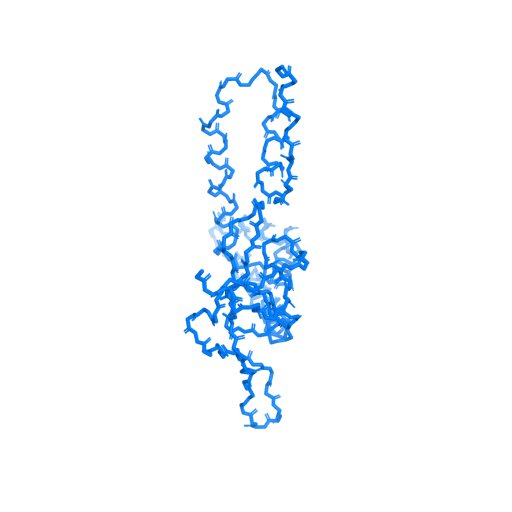M 616 C CA . TRP A 1 80 ? 9.604 -10.304 -0.801 1.00 73.44 80 TRP A CA 1
ATOM 617 C C . TRP A 1 80 ? 9.623 -11.056 -2.140 1.00 73.44 80 TRP A C 1
ATOM 619 O O . TRP A 1 80 ? 10.539 -10.845 -2.935 1.00 73.44 80 TRP A O 1
ATOM 629 N N . LEU A 1 81 ? 8.585 -11.849 -2.432 1.00 74.75 81 LEU A N 1
ATOM 630 C CA . LEU A 1 81 ? 8.446 -12.586 -3.698 1.00 74.75 81 LEU A CA 1
ATOM 631 C C . LEU A 1 81 ? 8.436 -11.639 -4.905 1.00 74.75 81 LEU A C 1
ATOM 633 O O . LEU A 1 81 ? 9.157 -11.842 -5.881 1.00 74.75 81 LEU A O 1
ATOM 637 N N . MET A 1 82 ? 7.671 -10.551 -4.807 1.00 77.31 82 MET A N 1
ATOM 638 C CA . MET A 1 82 ? 7.605 -9.529 -5.848 1.00 77.31 82 MET A CA 1
ATOM 639 C C . MET A 1 82 ? 8.935 -8.800 -6.013 1.00 77.31 82 MET A C 1
ATOM 641 O O . MET A 1 82 ? 9.270 -8.418 -7.127 1.00 77.31 82 MET A O 1
ATOM 645 N N . SER A 1 83 ? 9.709 -8.610 -4.942 1.00 79.06 83 SER A N 1
ATOM 646 C CA . SER A 1 83 ? 11.027 -7.973 -5.031 1.00 79.06 83 SER A CA 1
ATOM 647 C C . SER A 1 83 ? 12.027 -8.822 -5.801 1.00 79.06 83 SER A C 1
ATOM 649 O O . SER A 1 83 ? 12.863 -8.268 -6.515 1.00 79.06 83 SER A O 1
ATOM 651 N N . ASP A 1 84 ? 11.973 -10.144 -5.651 1.00 80.56 84 ASP A N 1
ATOM 652 C CA . ASP A 1 84 ? 12.857 -11.041 -6.388 1.00 80.56 84 ASP A CA 1
ATOM 653 C C . ASP A 1 84 ? 12.472 -11.113 -7.869 1.00 80.56 84 ASP A C 1
ATOM 655 O O . ASP A 1 84 ? 13.301 -10.826 -8.737 1.00 80.56 84 ASP A O 1
ATOM 659 N N . GLN A 1 85 ? 11.183 -11.316 -8.164 1.00 85.25 85 GLN A N 1
ATOM 660 C CA . GLN A 1 85 ? 10.688 -11.277 -9.541 1.00 85.25 85 GLN A CA 1
ATOM 661 C C . GLN A 1 85 ? 10.976 -9.923 -10.202 1.00 85.25 85 GLN A C 1
ATOM 663 O O . GLN A 1 85 ? 11.472 -9.865 -11.326 1.00 85.25 85 GLN A O 1
ATOM 668 N N . ALA A 1 86 ? 10.739 -8.816 -9.494 1.00 85.75 86 ALA A N 1
ATOM 669 C CA . ALA A 1 86 ? 10.989 -7.478 -10.015 1.00 85.75 86 ALA A CA 1
ATOM 670 C C . ALA A 1 86 ? 12.463 -7.242 -10.351 1.00 85.75 86 ALA A C 1
ATOM 672 O O . ALA A 1 86 ? 12.748 -6.542 -11.319 1.00 85.75 86 ALA A O 1
ATOM 673 N N . LYS A 1 87 ? 13.415 -7.819 -9.603 1.00 88.56 87 LYS A N 1
ATOM 674 C CA . LYS A 1 87 ? 14.840 -7.747 -9.970 1.00 88.56 87 LYS A CA 1
ATOM 675 C C . LYS A 1 87 ? 15.090 -8.412 -11.314 1.00 88.56 87 LYS A C 1
ATOM 677 O O . LYS A 1 87 ? 15.790 -7.827 -12.142 1.00 88.56 87 LYS A O 1
ATOM 682 N N . THR A 1 88 ? 14.549 -9.610 -11.505 1.00 89.56 88 THR A N 1
ATOM 683 C CA . THR A 1 88 ? 14.724 -10.402 -12.725 1.00 89.56 88 THR A CA 1
ATOM 684 C C . THR A 1 88 ? 14.112 -9.690 -13.924 1.00 89.56 88 THR A C 1
ATOM 686 O O . THR A 1 88 ? 14.815 -9.434 -14.902 1.00 89.56 88 THR A O 1
ATOM 689 N N . GLU A 1 89 ? 12.857 -9.257 -13.810 1.00 91.44 89 GLU A N 1
ATOM 690 C CA . GLU A 1 89 ? 12.160 -8.535 -14.879 1.00 91.44 89 GLU A CA 1
ATOM 691 C C . GLU A 1 89 ? 12.826 -7.199 -15.209 1.00 91.44 89 GLU A C 1
ATOM 693 O O . GLU A 1 89 ? 13.022 -6.862 -16.377 1.00 91.44 89 GLU A O 1
ATOM 698 N N . LEU A 1 90 ? 13.243 -6.439 -14.191 1.00 91.94 90 LEU A N 1
ATOM 699 C CA . LEU A 1 90 ? 13.914 -5.160 -14.400 1.00 91.94 90 LEU A CA 1
ATOM 700 C C . LEU A 1 90 ? 15.262 -5.340 -15.102 1.00 91.94 90 LEU A C 1
ATOM 702 O O . LEU A 1 90 ? 15.605 -4.554 -15.984 1.00 91.94 90 LEU A O 1
ATOM 706 N N . ASN A 1 91 ? 16.026 -6.369 -14.732 1.00 92.31 91 ASN A N 1
ATOM 707 C CA . ASN A 1 91 ? 17.283 -6.691 -15.401 1.00 92.31 91 ASN A CA 1
ATOM 708 C C . ASN A 1 91 ? 17.045 -7.086 -16.861 1.00 92.31 91 ASN A C 1
ATOM 710 O O . ASN A 1 91 ? 17.742 -6.586 -17.744 1.00 92.31 91 ASN A O 1
ATOM 714 N N . HIS A 1 92 ? 16.053 -7.940 -17.113 1.00 94.00 92 HIS A N 1
ATOM 715 C CA . HIS A 1 92 ? 15.688 -8.373 -18.457 1.00 94.00 92 HIS A CA 1
ATOM 716 C C . HIS A 1 92 ? 15.253 -7.189 -19.333 1.00 94.00 92 HIS A C 1
ATOM 718 O O . HIS A 1 92 ? 15.768 -7.006 -20.438 1.00 94.00 92 HIS A O 1
ATOM 724 N N . TRP A 1 93 ? 14.392 -6.314 -18.809 1.00 95.56 93 TRP A N 1
ATOM 725 C CA . TRP A 1 93 ? 13.949 -5.121 -19.523 1.00 95.56 93 TRP A CA 1
ATOM 726 C C . TRP A 1 93 ? 15.100 -4.147 -19.791 1.00 95.56 93 TRP A C 1
ATOM 728 O O . TRP A 1 93 ? 15.246 -3.676 -20.916 1.00 95.56 93 TRP A O 1
ATOM 738 N N . VAL A 1 94 ? 15.960 -3.867 -18.801 1.00 94.56 94 VAL A N 1
ATOM 739 C CA . VAL A 1 94 ? 17.127 -2.984 -18.991 1.00 94.56 94 VAL A CA 1
ATOM 740 C C . VAL A 1 94 ? 18.084 -3.565 -20.029 1.00 94.56 94 VAL A C 1
ATOM 742 O O . VAL A 1 94 ? 18.627 -2.807 -20.836 1.00 94.56 94 VAL A O 1
ATOM 745 N N . PHE A 1 95 ? 18.284 -4.884 -20.037 1.00 94.94 95 PHE A N 1
ATOM 746 C CA . PHE A 1 95 ? 19.095 -5.561 -21.042 1.00 94.94 95 PHE A CA 1
ATOM 747 C C . PHE A 1 95 ? 18.518 -5.344 -22.446 1.00 94.94 95 PHE A C 1
ATOM 749 O O . PHE A 1 95 ? 19.214 -4.813 -23.309 1.00 94.94 95 PHE A O 1
ATOM 756 N N . TRP A 1 96 ? 17.238 -5.650 -22.660 1.00 96.44 96 TRP A N 1
ATOM 757 C CA . TRP A 1 96 ? 16.562 -5.425 -23.942 1.00 96.44 96 TRP A CA 1
ATOM 758 C C . TRP A 1 96 ? 16.576 -3.944 -24.369 1.00 96.44 96 TRP A C 1
ATOM 760 O O . TRP A 1 96 ? 16.926 -3.608 -25.503 1.00 96.44 96 TRP A O 1
ATOM 770 N N . ALA A 1 97 ? 16.252 -3.033 -23.452 1.00 94.31 97 ALA A N 1
ATOM 771 C CA . ALA A 1 97 ? 16.154 -1.601 -23.719 1.00 94.31 97 ALA A CA 1
ATOM 772 C C . ALA A 1 97 ? 17.518 -0.972 -24.048 1.00 94.31 97 ALA A C 1
ATOM 774 O O . ALA A 1 97 ? 17.593 -0.055 -24.861 1.00 94.31 97 ALA A O 1
ATOM 775 N N . SER A 1 98 ? 18.610 -1.485 -23.473 1.00 93.94 98 SER A N 1
ATOM 776 C CA . SER A 1 98 ? 19.966 -0.997 -23.763 1.00 93.94 98 SER A CA 1
ATOM 777 C C . SER A 1 98 ? 20.460 -1.381 -25.164 1.00 93.94 98 SER A C 1
ATOM 779 O O . SER A 1 98 ? 21.348 -0.712 -25.683 1.00 93.94 98 SER A O 1
ATOM 781 N N . HIS A 1 99 ? 19.884 -2.422 -25.779 1.00 93.75 99 HIS A N 1
ATOM 782 C CA . HIS A 1 99 ? 20.211 -2.876 -27.139 1.00 93.75 99 HIS A CA 1
ATOM 783 C C . HIS A 1 99 ? 19.244 -2.335 -28.208 1.00 93.75 99 HIS A C 1
ATOM 785 O O . HIS A 1 99 ? 19.346 -2.694 -29.382 1.00 93.75 99 HIS A O 1
ATOM 791 N N . ASN A 1 100 ? 18.296 -1.474 -27.828 1.00 94.31 100 ASN A N 1
ATOM 792 C CA . ASN A 1 100 ? 17.383 -0.849 -28.778 1.00 94.31 100 ASN A CA 1
ATOM 793 C C . ASN A 1 100 ? 18.072 0.250 -29.597 1.00 94.31 100 ASN A C 1
ATOM 795 O O . ASN A 1 100 ? 18.970 0.941 -29.123 1.00 94.31 100 ASN A O 1
ATOM 799 N N . ARG A 1 101 ? 17.593 0.459 -30.830 1.00 95.00 101 ARG A N 1
ATOM 800 C CA . ARG A 1 101 ? 18.088 1.520 -31.730 1.00 95.00 101 ARG A CA 1
ATOM 801 C C . ARG A 1 101 ? 17.461 2.897 -31.465 1.00 95.00 101 ARG A C 1
ATOM 803 O O . ARG A 1 101 ? 17.882 3.873 -32.071 1.00 95.00 101 ARG A O 1
ATOM 810 N N . ILE A 1 102 ? 16.465 2.974 -30.580 1.00 96.12 102 ILE A N 1
ATOM 811 C CA . ILE A 1 102 ? 15.750 4.208 -30.230 1.00 96.12 102 ILE A CA 1
ATOM 812 C C . ILE A 1 102 ? 16.467 4.878 -29.040 1.00 96.12 102 ILE A C 1
ATOM 814 O O . ILE A 1 102 ? 16.455 4.313 -27.939 1.00 96.12 102 ILE A O 1
ATOM 818 N N . PRO A 1 103 ? 17.097 6.054 -29.215 1.00 93.44 103 PRO A N 1
ATOM 819 C CA . PRO A 1 103 ? 17.958 6.660 -28.196 1.00 93.44 103 PRO A CA 1
ATOM 820 C C . PRO A 1 103 ? 17.214 7.044 -26.907 1.00 93.44 103 PRO A C 1
ATOM 822 O O . PRO A 1 103 ? 17.787 6.955 -25.819 1.00 93.44 103 PRO A O 1
ATOM 825 N N . GLU A 1 104 ? 15.933 7.401 -26.987 1.00 96.00 104 GLU A N 1
ATOM 826 C CA . GLU A 1 104 ? 15.088 7.738 -25.838 1.00 96.00 104 GLU A CA 1
ATOM 827 C C . GLU A 1 104 ? 14.882 6.532 -24.912 1.00 96.00 104 GLU A C 1
ATOM 829 O O . GLU A 1 104 ? 14.924 6.675 -23.685 1.00 96.00 104 GLU A O 1
ATOM 834 N N . ILE A 1 105 ? 14.710 5.337 -25.493 1.00 94.31 105 ILE A N 1
ATOM 835 C CA . ILE A 1 105 ? 14.576 4.075 -24.750 1.00 94.31 105 ILE A CA 1
ATOM 836 C C . ILE A 1 105 ? 15.895 3.743 -24.054 1.00 94.31 105 ILE A C 1
ATOM 838 O O . ILE A 1 105 ? 15.902 3.404 -22.869 1.00 94.31 105 ILE A O 1
ATOM 842 N N . VAL A 1 106 ? 17.018 3.906 -24.756 1.00 96.06 106 VAL A N 1
ATOM 843 C CA . VAL A 1 106 ? 18.347 3.669 -24.183 1.00 96.06 106 VAL A CA 1
ATOM 844 C C . VAL A 1 106 ? 18.613 4.633 -23.021 1.00 96.06 106 VAL A C 1
ATOM 846 O O . VAL A 1 106 ? 19.103 4.217 -21.968 1.00 96.06 106 VAL A O 1
ATOM 849 N N . GLU A 1 107 ? 18.251 5.914 -23.145 1.00 95.38 107 GLU A N 1
ATOM 850 C CA . GLU A 1 107 ? 18.435 6.872 -22.050 1.00 95.38 107 GLU A CA 1
ATOM 851 C C . GLU A 1 107 ? 17.490 6.611 -20.871 1.00 95.38 107 GLU A C 1
ATOM 853 O O . GLU A 1 107 ? 17.869 6.789 -19.708 1.00 95.38 107 GLU A O 1
ATOM 858 N N . LEU A 1 108 ? 16.269 6.144 -21.133 1.00 94.81 108 LEU A N 1
ATOM 859 C CA . LEU A 1 108 ? 15.380 5.668 -20.078 1.00 94.81 108 LEU A CA 1
ATOM 860 C C . LEU A 1 108 ? 15.997 4.472 -19.337 1.00 94.81 108 LEU A C 1
ATOM 862 O O . LEU A 1 108 ? 16.045 4.483 -18.106 1.00 94.81 108 LEU A O 1
ATOM 866 N N . ALA A 1 109 ? 16.552 3.496 -20.059 1.00 94.50 109 ALA A N 1
ATOM 867 C CA . ALA A 1 109 ? 17.242 2.353 -19.467 1.00 94.50 109 ALA A CA 1
ATOM 868 C C . ALA A 1 109 ? 18.434 2.784 -18.602 1.00 94.50 109 ALA A C 1
ATOM 870 O O . ALA A 1 109 ? 18.602 2.286 -17.486 1.00 94.50 109 ALA A O 1
ATOM 871 N N . ARG A 1 110 ? 19.223 3.776 -19.044 1.00 95.00 110 ARG A N 1
ATOM 872 C CA . ARG A 1 110 ? 20.308 4.350 -18.227 1.00 95.00 110 ARG A CA 1
ATOM 873 C C . ARG A 1 110 ? 19.787 4.998 -16.947 1.00 95.00 110 ARG A C 1
ATOM 875 O O . ARG A 1 110 ? 20.364 4.769 -15.883 1.00 95.00 110 ARG A O 1
ATOM 882 N N . ARG A 1 111 ? 18.707 5.783 -17.022 1.00 95.50 111 ARG A N 1
ATOM 883 C CA . ARG A 1 111 ? 18.076 6.415 -15.849 1.00 95.50 111 ARG A CA 1
ATOM 884 C C . ARG A 1 111 ? 17.552 5.382 -14.855 1.00 95.50 111 ARG A C 1
ATOM 886 O O . ARG A 1 111 ? 17.837 5.495 -13.664 1.00 95.50 111 ARG A O 1
ATOM 893 N N . ILE A 1 112 ? 16.855 4.363 -15.347 1.00 93.69 112 ILE A N 1
ATOM 894 C CA . ILE A 1 112 ? 16.321 3.266 -14.535 1.00 93.69 112 ILE A CA 1
ATOM 895 C C . ILE A 1 112 ? 17.456 2.479 -13.880 1.00 93.69 112 ILE A C 1
ATOM 897 O O . ILE A 1 112 ? 17.416 2.240 -12.676 1.00 93.69 112 ILE A O 1
ATOM 901 N N . ARG A 1 113 ? 18.523 2.160 -14.623 1.00 93.12 113 ARG A N 1
ATOM 902 C CA . ARG A 1 113 ? 19.700 1.469 -14.080 1.00 93.12 113 ARG A CA 1
ATOM 903 C C . ARG A 1 113 ? 20.366 2.258 -12.948 1.00 93.12 113 ARG A C 1
ATOM 905 O O . ARG A 1 113 ? 20.735 1.656 -11.946 1.00 93.12 113 ARG A O 1
ATOM 912 N N . ARG A 1 114 ? 20.471 3.591 -13.072 1.00 94.00 114 ARG A N 1
ATOM 913 C CA . ARG A 1 114 ? 21.002 4.472 -12.010 1.00 94.00 114 ARG A CA 1
ATOM 914 C C . ARG A 1 114 ? 20.139 4.461 -10.742 1.00 94.00 114 ARG A C 1
ATOM 916 O O . ARG A 1 114 ? 20.691 4.498 -9.651 1.00 94.00 114 ARG A O 1
ATOM 923 N N . ARG A 1 115 ? 18.809 4.382 -10.876 1.00 93.19 115 ARG A N 1
ATOM 924 C CA . ARG A 1 115 ? 17.849 4.368 -9.750 1.00 93.19 115 ARG A CA 1
ATOM 925 C C . ARG A 1 115 ? 17.399 2.968 -9.317 1.00 93.19 115 ARG A C 1
ATOM 927 O O . ARG A 1 115 ? 16.483 2.838 -8.510 1.00 93.19 115 ARG A O 1
ATOM 934 N N . ARG A 1 116 ? 18.026 1.908 -9.833 1.00 90.12 116 ARG A N 1
ATOM 935 C CA . ARG A 1 116 ? 17.651 0.512 -9.556 1.00 90.12 116 ARG A CA 1
ATOM 936 C C . ARG A 1 116 ? 17.515 0.194 -8.056 1.00 90.12 116 ARG A C 1
ATOM 938 O O . ARG A 1 116 ? 16.525 -0.450 -7.712 1.00 90.12 116 ARG A O 1
ATOM 945 N N . PRO A 1 117 ? 18.432 0.621 -7.162 1.00 88.44 117 PRO A N 1
ATOM 946 C CA . PRO A 1 117 ? 18.294 0.343 -5.732 1.00 88.44 117 PRO A CA 1
ATOM 947 C C . PRO A 1 117 ? 17.013 0.935 -5.133 1.00 88.44 117 PRO A C 1
ATOM 949 O O . PRO A 1 117 ? 16.332 0.261 -4.365 1.00 88.44 117 PRO A O 1
ATOM 952 N N . ASP A 1 118 ? 16.654 2.156 -5.534 1.00 89.19 118 ASP A N 1
ATOM 953 C CA . ASP A 1 118 ? 15.474 2.858 -5.026 1.00 89.19 118 ASP A CA 1
ATOM 954 C C . ASP A 1 118 ? 14.182 2.186 -5.496 1.00 89.19 118 ASP A C 1
ATOM 956 O O . ASP A 1 118 ? 13.287 1.944 -4.692 1.00 89.19 118 ASP A O 1
ATOM 960 N N . ILE A 1 119 ? 14.115 1.811 -6.780 1.00 86.88 119 ILE A N 1
ATOM 961 C CA . ILE A 1 119 ? 12.960 1.115 -7.373 1.00 86.88 119 ILE A CA 1
ATOM 962 C C . ILE A 1 119 ? 12.688 -0.197 -6.628 1.00 86.88 119 ILE A C 1
ATOM 964 O O . ILE A 1 119 ? 11.556 -0.477 -6.237 1.00 86.88 119 ILE A O 1
ATOM 968 N N . LEU A 1 120 ? 13.735 -0.991 -6.390 1.00 86.38 120 LEU A N 1
ATOM 969 C CA . LEU A 1 120 ? 13.610 -2.258 -5.670 1.00 86.38 120 LEU A CA 1
ATOM 970 C C . LEU A 1 120 ? 13.242 -2.045 -4.201 1.00 86.38 120 LEU A C 1
ATOM 972 O O . LEU A 1 120 ? 12.424 -2.788 -3.663 1.00 86.38 120 LEU A O 1
ATOM 976 N N . ARG A 1 121 ? 13.790 -1.008 -3.559 1.00 84.62 121 ARG A N 1
ATOM 977 C CA . ARG A 1 121 ? 13.437 -0.647 -2.184 1.00 84.62 121 ARG A CA 1
ATOM 978 C C . ARG A 1 121 ? 11.961 -0.257 -2.058 1.00 84.62 121 ARG A C 1
ATOM 980 O O . ARG A 1 121 ? 11.338 -0.628 -1.070 1.00 84.62 121 ARG A O 1
ATOM 987 N N . THR A 1 122 ? 11.373 0.433 -3.037 1.00 81.31 122 THR A N 1
ATOM 988 C CA . THR A 1 122 ? 9.935 0.762 -3.029 1.00 81.31 122 THR A CA 1
ATOM 989 C C . THR A 1 122 ? 9.057 -0.493 -3.023 1.00 81.31 122 THR A C 1
ATOM 991 O O . THR A 1 122 ? 8.066 -0.535 -2.293 1.00 81.31 122 THR A O 1
ATOM 994 N N . ILE A 1 123 ? 9.448 -1.526 -3.778 1.00 79.81 123 ILE A N 1
ATOM 995 C CA . ILE A 1 123 ? 8.745 -2.818 -3.832 1.00 79.81 123 ILE A CA 1
ATOM 996 C C . ILE A 1 123 ? 8.918 -3.578 -2.512 1.00 79.81 123 ILE A C 1
ATOM 998 O O . ILE A 1 123 ? 7.934 -4.050 -1.949 1.00 79.81 123 ILE A O 1
ATOM 1002 N N . GLN A 1 124 ? 10.141 -3.616 -1.971 1.00 77.62 124 GLN A N 1
ATOM 1003 C CA . GLN A 1 124 ? 10.435 -4.244 -0.676 1.00 77.62 124 GLN A CA 1
ATOM 1004 C C . GLN A 1 124 ? 9.652 -3.610 0.478 1.00 77.62 124 GLN A C 1
ATOM 1006 O O . GLN A 1 124 ? 9.195 -4.312 1.372 1.00 77.62 124 GLN A O 1
ATOM 1011 N N . LEU A 1 125 ? 9.489 -2.286 0.459 1.00 75.19 125 LEU A N 1
ATOM 1012 C CA . LEU A 1 125 ? 8.731 -1.547 1.471 1.00 75.19 125 LEU A CA 1
ATOM 1013 C C . LEU A 1 125 ? 7.207 -1.637 1.268 1.00 75.19 125 LEU A C 1
ATOM 1015 O O . LEU A 1 125 ? 6.459 -1.076 2.068 1.00 75.19 125 LEU A O 1
ATOM 1019 N N . GLY A 1 126 ? 6.730 -2.309 0.212 1.00 70.81 126 GLY A N 1
ATOM 1020 C CA . GLY A 1 126 ? 5.302 -2.509 -0.042 1.00 70.81 126 GLY A CA 1
ATOM 1021 C C . GLY A 1 126 ? 4.533 -1.214 -0.331 1.00 70.81 126 GLY A C 1
ATOM 1022 O O . GLY A 1 126 ? 3.325 -1.133 -0.089 1.00 70.81 126 GLY A O 1
ATOM 1023 N N . TYR A 1 127 ? 5.204 -0.167 -0.824 1.00 69.88 127 TYR A N 1
ATOM 1024 C CA . TYR A 1 127 ? 4.523 1.070 -1.202 1.00 69.88 127 TYR A CA 1
ATOM 1025 C C . TYR A 1 127 ? 3.735 0.858 -2.495 1.00 69.88 127 TYR A C 1
ATOM 1027 O O . TYR A 1 127 ? 4.298 0.808 -3.586 1.00 69.88 127 TYR A O 1
ATOM 1035 N N . SER A 1 128 ? 2.411 0.751 -2.382 1.00 68.56 128 SER A N 1
ATOM 1036 C CA . SER A 1 128 ? 1.538 0.683 -3.552 1.00 68.56 128 SER A CA 1
ATOM 1037 C C . SER A 1 128 ? 1.467 2.032 -4.272 1.00 68.56 128 SER A C 1
ATOM 1039 O O . SER A 1 128 ? 1.517 3.090 -3.637 1.00 68.56 128 SER A O 1
ATOM 1041 N N . ASN A 1 129 ? 1.265 2.008 -5.595 1.00 73.38 129 ASN A N 1
ATOM 1042 C CA . ASN A 1 129 ? 1.073 3.231 -6.382 1.00 73.38 129 ASN A CA 1
ATOM 1043 C C . ASN A 1 129 ? -0.071 4.090 -5.820 1.00 73.38 129 ASN A C 1
ATOM 1045 O O . ASN A 1 129 ? 0.045 5.303 -5.736 1.00 73.38 129 ASN A O 1
ATOM 1049 N N . ALA A 1 130 ? -1.139 3.455 -5.323 1.00 68.50 130 ALA A N 1
ATOM 1050 C CA . ALA A 1 130 ? -2.245 4.148 -4.667 1.00 68.50 130 ALA A CA 1
ATOM 1051 C C . ALA A 1 130 ? -1.803 4.965 -3.435 1.00 68.50 130 ALA A C 1
ATOM 1053 O O . ALA A 1 130 ? -2.309 6.064 -3.216 1.00 68.50 130 ALA A O 1
ATOM 1054 N N . ARG A 1 131 ? -0.852 4.465 -2.630 1.00 67.25 131 ARG A N 1
ATOM 1055 C CA . ARG A 1 131 ? -0.308 5.197 -1.469 1.00 67.25 131 ARG A CA 1
ATOM 1056 C C . ARG A 1 131 ? 0.599 6.353 -1.887 1.00 67.25 131 ARG A C 1
ATOM 1058 O O . ARG A 1 131 ? 0.561 7.407 -1.244 1.00 67.25 131 ARG A O 1
ATOM 1065 N N . LEU A 1 132 ? 1.391 6.162 -2.941 1.00 72.44 132 LEU A N 1
ATOM 1066 C CA . LEU A 1 132 ? 2.224 7.220 -3.513 1.00 72.44 132 LEU A CA 1
ATOM 1067 C C . LEU A 1 132 ? 1.342 8.332 -4.092 1.00 72.44 132 LEU A C 1
ATOM 1069 O O . LEU A 1 132 ? 1.478 9.479 -3.687 1.00 72.44 132 LEU A O 1
ATOM 1073 N N . GLU A 1 133 ? 0.334 7.983 -4.891 1.00 77.19 133 GLU A N 1
ATOM 1074 C CA . GLU A 1 133 ? -0.637 8.926 -5.460 1.00 77.19 133 GLU A CA 1
ATOM 1075 C C . GLU A 1 133 ? -1.462 9.656 -4.394 1.00 77.19 133 GLU A C 1
ATOM 1077 O O . GLU A 1 133 ? -1.723 10.854 -4.502 1.00 77.19 133 GLU A O 1
ATOM 1082 N N . ALA A 1 134 ? -1.861 8.969 -3.319 1.00 73.56 134 ALA A N 1
ATOM 1083 C CA . ALA A 1 134 ? -2.542 9.619 -2.201 1.00 73.56 134 ALA A CA 1
ATOM 1084 C C . ALA A 1 134 ? -1.645 10.672 -1.526 1.00 73.56 134 ALA A C 1
ATOM 1086 O O . ALA A 1 134 ? -2.119 11.755 -1.171 1.00 73.56 134 ALA A O 1
ATOM 1087 N N . SER A 1 135 ? -0.353 10.373 -1.370 1.00 75.56 135 SER A N 1
ATOM 1088 C CA . SER A 1 135 ? 0.637 11.322 -0.850 1.00 75.56 135 SER A CA 1
ATOM 1089 C C . SER A 1 135 ? 0.842 12.490 -1.816 1.00 75.56 135 SER A C 1
ATOM 1091 O O . SER A 1 135 ? 0.722 13.647 -1.410 1.00 75.56 135 SER A O 1
ATOM 1093 N N . ASP A 1 136 ? 1.027 12.205 -3.103 1.00 81.25 136 ASP A N 1
ATOM 1094 C CA . ASP A 1 136 ? 1.197 13.204 -4.158 1.00 81.25 136 ASP A CA 1
ATOM 1095 C C . ASP A 1 136 ? -0.002 14.143 -4.257 1.00 81.25 136 ASP A C 1
ATOM 1097 O O . ASP A 1 136 ? 0.158 15.359 -4.360 1.00 81.25 136 ASP A O 1
ATOM 1101 N N . ASN A 1 137 ? -1.222 13.620 -4.154 1.00 86.25 137 ASN A N 1
ATOM 1102 C CA . ASN A 1 137 ? -2.427 14.441 -4.158 1.00 86.25 137 ASN A CA 1
ATOM 1103 C C . ASN A 1 137 ? -2.497 15.363 -2.935 1.00 86.25 137 ASN A C 1
ATOM 1105 O O . ASN A 1 137 ? -2.856 16.534 -3.075 1.00 86.25 137 ASN A O 1
ATOM 1109 N N . ARG A 1 138 ? -2.091 14.899 -1.746 1.00 81.44 138 ARG A N 1
ATOM 1110 C CA . ARG A 1 138 ? -2.000 15.762 -0.553 1.00 81.44 138 ARG A CA 1
ATOM 1111 C C . ARG A 1 138 ? -0.961 16.860 -0.737 1.00 81.44 138 ARG A C 1
ATOM 1113 O O . ARG A 1 138 ? -1.236 18.002 -0.367 1.00 81.44 138 ARG A O 1
ATOM 1120 N N . ILE A 1 139 ? 0.191 16.547 -1.326 1.00 85.19 139 ILE A N 1
ATOM 1121 C CA . ILE A 1 139 ? 1.233 17.530 -1.646 1.00 85.19 139 ILE A CA 1
ATOM 1122 C C . ILE A 1 139 ? 0.694 18.556 -2.646 1.00 85.19 139 ILE A C 1
ATOM 1124 O O . ILE A 1 139 ? 0.737 19.750 -2.361 1.00 85.19 139 ILE A O 1
ATOM 1128 N N . LYS A 1 140 ? 0.090 18.113 -3.757 1.00 87.75 140 LYS A N 1
ATOM 1129 C CA . LYS A 1 140 ? -0.507 18.984 -4.787 1.00 87.75 140 LYS A CA 1
ATOM 1130 C C . LYS A 1 140 ? -1.535 19.948 -4.194 1.00 87.75 140 LYS A C 1
ATOM 1132 O O . LYS A 1 140 ? -1.479 21.145 -4.464 1.00 87.75 140 LYS A O 1
ATOM 1137 N N . VAL A 1 141 ? -2.451 19.461 -3.354 1.00 89.06 141 VAL A N 1
ATOM 1138 C CA . VAL A 1 141 ? -3.428 20.326 -2.666 1.00 89.06 141 VAL A CA 1
ATOM 1139 C C . VAL A 1 141 ? -2.728 21.298 -1.715 1.00 89.06 141 VAL A C 1
ATOM 1141 O O . VAL A 1 141 ? -3.143 22.442 -1.597 1.00 89.06 141 VAL A O 1
ATOM 1144 N N . THR A 1 142 ? -1.665 20.872 -1.038 1.00 85.31 142 THR A N 1
ATOM 1145 C CA . THR A 1 142 ? -0.925 21.728 -0.097 1.00 85.31 142 THR A CA 1
ATOM 1146 C C . THR A 1 142 ? -0.188 22.851 -0.821 1.00 85.31 142 THR A C 1
ATOM 1148 O O . THR A 1 142 ? -0.272 23.993 -0.387 1.00 85.31 142 THR A O 1
ATOM 1151 N N . ILE A 1 143 ? 0.427 22.562 -1.970 1.00 86.50 143 ILE A N 1
ATOM 1152 C CA . ILE A 1 143 ? 1.039 23.568 -2.849 1.00 86.50 143 ILE A CA 1
ATOM 1153 C C . ILE A 1 143 ? -0.011 24.589 -3.309 1.00 86.50 143 ILE A C 1
ATOM 1155 O O . ILE A 1 143 ? 0.233 25.788 -3.225 1.00 86.50 143 ILE A O 1
ATOM 1159 N N . ARG A 1 144 ? -1.207 24.134 -3.713 1.00 85.62 144 ARG A N 1
ATOM 1160 C CA . ARG A 1 144 ? -2.315 25.027 -4.113 1.00 85.62 144 ARG A CA 1
ATOM 1161 C C . ARG A 1 144 ? -2.817 25.932 -2.987 1.00 85.62 144 ARG A C 1
ATOM 1163 O O . ARG A 1 144 ? -3.319 27.009 -3.257 1.00 85.62 144 ARG A O 1
ATOM 1170 N N . MET A 1 145 ? -2.719 25.505 -1.732 1.00 81.88 145 MET A N 1
ATOM 1171 C CA . MET A 1 145 ? -3.109 26.334 -0.583 1.00 81.88 145 MET A CA 1
ATOM 1172 C C . MET A 1 145 ? -1.990 27.285 -0.138 1.00 81.88 145 MET A C 1
ATOM 1174 O O . MET A 1 145 ? -2.240 28.224 0.609 1.00 81.88 145 MET A O 1
ATOM 1178 N N . ALA A 1 146 ? -0.757 27.042 -0.584 1.00 77.19 146 ALA A N 1
ATOM 1179 C CA . ALA A 1 146 ? 0.450 27.708 -0.111 1.00 77.19 146 ALA A CA 1
ATOM 1180 C C . ALA A 1 146 ? 0.890 28.908 -0.967 1.00 77.19 146 ALA A C 1
ATOM 1182 O O . ALA A 1 146 ? 1.982 29.428 -0.741 1.00 77.19 146 ALA A O 1
ATOM 1183 N N . TYR A 1 147 ? 0.065 29.382 -1.913 1.00 71.81 147 TYR A N 1
ATOM 1184 C CA . TYR A 1 147 ? 0.390 30.537 -2.770 1.00 71.81 147 TYR A CA 1
ATOM 1185 C C . TYR A 1 147 ? 0.757 31.819 -1.991 1.00 71.81 147 TYR A C 1
ATOM 1187 O O . TYR A 1 147 ? 1.365 32.714 -2.566 1.00 71.81 147 TYR A O 1
ATOM 1195 N N . GLY A 1 148 ? 0.428 31.911 -0.697 1.00 75.38 148 GLY A N 1
ATOM 1196 C CA . GLY A 1 148 ? 0.757 33.049 0.171 1.00 75.38 148 GLY A CA 1
ATOM 1197 C C . GLY A 1 148 ? 2.040 32.918 1.005 1.00 75.38 148 GLY A C 1
ATOM 1198 O O . GLY A 1 148 ? 2.285 33.767 1.857 1.00 75.38 148 GLY A O 1
ATOM 1199 N N . PHE A 1 149 ? 2.850 31.865 0.844 1.00 83.12 149 PHE A N 1
ATOM 1200 C CA . PHE A 1 149 ? 4.068 31.708 1.650 1.00 83.12 149 PHE A CA 1
ATOM 1201 C C . PHE A 1 149 ? 5.268 32.463 1.075 1.00 83.12 149 PHE A C 1
ATOM 1203 O O . PHE A 1 149 ? 5.696 32.219 -0.047 1.00 83.12 149 PHE A O 1
ATOM 1210 N N . HIS A 1 150 ? 5.880 33.308 1.910 1.00 81.62 150 HIS A N 1
ATOM 1211 C CA . HIS A 1 150 ? 7.099 34.055 1.577 1.00 81.62 150 HIS A CA 1
ATOM 1212 C C . HIS A 1 150 ? 8.364 33.178 1.496 1.00 81.62 150 HIS A C 1
ATOM 1214 O O . HIS A 1 150 ? 9.335 33.560 0.847 1.00 81.62 150 HIS A O 1
ATOM 1220 N N . HIS A 1 151 ? 8.371 31.998 2.134 1.00 87.75 151 HIS A N 1
ATOM 1221 C CA . HIS A 1 151 ? 9.527 31.096 2.172 1.00 87.75 151 HIS A CA 1
ATOM 1222 C C . HIS A 1 151 ? 9.132 29.641 1.902 1.00 87.75 151 HIS A C 1
ATOM 1224 O O . HIS A 1 151 ? 8.179 29.121 2.488 1.00 87.75 151 HIS A O 1
ATOM 1230 N N . VAL A 1 152 ? 9.925 28.946 1.077 1.00 86.50 152 VAL A N 1
ATOM 1231 C CA . VAL A 1 152 ? 9.709 27.530 0.720 1.00 86.50 152 VAL A CA 1
ATOM 1232 C C . VAL A 1 152 ? 9.749 26.597 1.936 1.00 86.50 152 VAL A C 1
ATOM 1234 O O . VAL A 1 152 ? 9.053 25.586 1.970 1.00 86.50 152 VAL A O 1
ATOM 1237 N N . THR A 1 153 ? 10.498 26.963 2.977 1.00 87.56 153 THR A N 1
ATOM 1238 C CA . THR A 1 153 ? 10.580 26.206 4.232 1.00 87.56 153 THR A CA 1
ATOM 1239 C C . THR A 1 153 ? 9.213 26.063 4.903 1.00 87.56 153 THR A C 1
ATOM 1241 O O . THR A 1 153 ? 8.904 24.998 5.431 1.00 87.56 153 THR A O 1
ATOM 1244 N N . ASN A 1 154 ? 8.350 27.081 4.803 1.00 88.25 154 ASN A N 1
ATOM 1245 C CA . ASN A 1 154 ? 6.995 27.039 5.361 1.00 88.25 154 ASN A CA 1
ATOM 1246 C C . ASN A 1 154 ? 6.101 26.059 4.587 1.00 88.25 154 ASN A C 1
ATOM 1248 O O . ASN A 1 154 ? 5.314 25.328 5.188 1.00 88.25 154 ASN A O 1
ATOM 1252 N N . LEU A 1 155 ? 6.272 25.975 3.261 1.00 86.75 155 LEU A N 1
ATOM 1253 C CA . LEU A 1 155 ? 5.608 24.966 2.433 1.00 86.75 155 LEU A CA 1
ATOM 1254 C C . LEU A 1 155 ? 6.079 23.551 2.798 1.00 86.75 155 LEU A C 1
ATOM 1256 O O . LEU A 1 155 ? 5.246 22.665 2.976 1.00 86.75 155 LEU A O 1
ATOM 1260 N N . ILE A 1 156 ? 7.391 23.337 2.948 1.00 87.06 156 ILE A N 1
ATOM 1261 C CA . ILE A 1 156 ? 7.954 22.034 3.339 1.00 87.06 156 ILE A CA 1
ATOM 1262 C C . ILE A 1 156 ? 7.428 21.618 4.718 1.00 87.06 156 ILE A C 1
ATOM 1264 O O . ILE A 1 156 ? 6.966 20.488 4.878 1.00 87.06 156 ILE A O 1
ATOM 1268 N N . ALA A 1 157 ? 7.430 22.530 5.693 1.00 86.56 157 ALA A N 1
ATOM 1269 C CA . ALA A 1 157 ? 6.899 22.278 7.029 1.00 86.56 157 ALA A CA 1
ATOM 1270 C C . ALA A 1 157 ? 5.409 21.903 6.989 1.00 86.56 157 ALA A C 1
ATOM 1272 O O . ALA A 1 157 ? 5.000 20.938 7.634 1.00 86.56 157 ALA A O 1
ATOM 1273 N N . LEU A 1 158 ? 4.604 22.598 6.177 1.00 86.00 158 LEU A N 1
ATOM 1274 C CA . LEU A 1 158 ? 3.184 22.285 6.017 1.00 86.00 158 LEU A CA 1
ATOM 1275 C C . LEU A 1 158 ? 2.959 20.929 5.331 1.00 86.00 158 LEU A C 1
ATOM 1277 O O . LEU A 1 158 ? 2.077 20.174 5.741 1.00 86.00 158 LEU A O 1
ATOM 1281 N N . VAL A 1 159 ? 3.756 20.587 4.313 1.00 85.56 159 VAL A N 1
ATOM 1282 C CA . VAL A 1 159 ? 3.713 19.266 3.665 1.00 85.56 159 VAL A CA 1
ATOM 1283 C C . VAL A 1 159 ? 4.063 18.167 4.665 1.00 85.56 159 VAL A C 1
ATOM 1285 O O . VAL A 1 159 ? 3.336 17.177 4.738 1.00 85.56 159 VAL A O 1
ATOM 1288 N N . MET A 1 160 ? 5.116 18.351 5.464 1.00 84.31 160 MET A N 1
ATOM 1289 C CA . MET A 1 160 ? 5.519 17.398 6.503 1.00 84.31 160 MET A CA 1
ATOM 1290 C C . MET A 1 160 ? 4.444 17.248 7.581 1.00 84.31 160 MET A C 1
ATOM 1292 O O . MET A 1 160 ? 4.086 16.125 7.927 1.00 84.31 160 MET A O 1
ATOM 1296 N N . LEU A 1 161 ? 3.852 18.352 8.045 1.00 82.88 161 LEU A N 1
ATOM 1297 C CA . LEU A 1 161 ? 2.743 18.335 9.000 1.00 82.88 161 LEU A CA 1
ATOM 1298 C C . LEU A 1 161 ? 1.542 17.565 8.439 1.00 82.88 161 LEU A C 1
ATOM 1300 O O . LEU A 1 161 ? 0.985 16.681 9.091 1.00 82.88 161 LEU A O 1
ATOM 1304 N N . ARG A 1 162 ? 1.157 17.871 7.197 1.00 75.81 162 ARG A N 1
ATOM 1305 C CA . ARG A 1 162 ? -0.024 17.279 6.578 1.00 75.81 162 ARG A CA 1
ATOM 1306 C C . ARG A 1 162 ? 0.202 15.828 6.200 1.00 75.81 162 ARG A C 1
ATOM 1308 O O . ARG A 1 162 ? -0.743 15.065 6.319 1.00 75.81 162 ARG A O 1
ATOM 1315 N N . CYS A 1 163 ? 1.381 15.427 5.736 1.00 77.31 163 CYS A N 1
ATOM 1316 C CA . CYS A 1 163 ? 1.652 14.051 5.303 1.00 77.31 163 CYS A CA 1
ATOM 1317 C C . CYS A 1 163 ? 2.117 13.144 6.452 1.00 77.31 163 CYS A C 1
ATOM 1319 O O . CYS A 1 163 ? 1.883 11.941 6.388 1.00 77.31 163 CYS A O 1
ATOM 1321 N N . GLY A 1 164 ? 2.706 13.706 7.511 1.00 70.69 164 GLY A N 1
ATOM 1322 C CA . GLY A 1 164 ? 3.259 12.965 8.649 1.00 70.69 164 GLY A CA 1
ATOM 1323 C C . GLY A 1 164 ? 2.231 12.462 9.664 1.00 70.69 164 GLY A C 1
ATOM 1324 O O . GLY A 1 164 ? 2.581 11.674 10.535 1.00 70.69 164 GLY A O 1
ATOM 1325 N N . GLY A 1 165 ? 0.967 12.895 9.576 1.00 67.69 165 GLY A N 1
ATOM 1326 C CA . GLY A 1 165 ? -0.098 12.423 10.473 1.00 67.69 165 GLY A CA 1
ATOM 1327 C C . GLY A 1 165 ? 0.065 12.855 11.936 1.00 67.69 165 GLY A C 1
ATOM 1328 O O . GLY A 1 165 ? -0.567 12.271 12.814 1.00 67.69 165 GLY A O 1
ATOM 1329 N N . LEU A 1 166 ? 0.902 13.863 12.201 1.00 67.94 166 LEU A N 1
ATOM 1330 C CA . LEU A 1 166 ? 1.114 14.423 13.532 1.00 67.94 166 LEU A CA 1
ATOM 1331 C C . LEU A 1 166 ? -0.131 15.209 13.969 1.00 67.94 166 LEU A C 1
ATOM 1333 O O . LEU A 1 166 ? -0.531 16.170 13.313 1.00 67.94 166 LEU A O 1
ATOM 1337 N N . ASP A 1 167 ? -0.734 14.802 15.086 1.00 62.69 167 ASP A N 1
ATOM 1338 C CA . ASP A 1 167 ? -1.838 15.523 15.730 1.00 62.69 167 ASP A CA 1
ATOM 1339 C C . ASP A 1 167 ? -1.272 16.698 16.542 1.00 62.69 167 ASP A C 1
ATOM 1341 O O . ASP A 1 167 ? -0.946 16.566 17.725 1.00 62.69 167 ASP A O 1
ATOM 1345 N N . VAL A 1 168 ? -1.071 17.838 15.876 1.00 66.38 168 VAL A N 1
ATOM 1346 C CA . VAL A 1 168 ? -0.619 19.075 16.524 1.00 66.38 168 VAL A CA 1
ATOM 1347 C C . VAL A 1 168 ? -1.833 19.795 17.099 1.00 66.38 168 VAL A C 1
ATOM 1349 O O . VAL A 1 168 ? -2.612 20.415 16.376 1.00 66.38 168 VAL A O 1
ATOM 1352 N N . ARG A 1 169 ? -1.986 19.732 18.425 1.00 65.88 169 ARG A N 1
ATOM 1353 C CA . ARG A 1 169 ? -2.962 20.553 19.145 1.00 65.88 169 ARG A CA 1
ATOM 1354 C C . ARG A 1 169 ? -2.460 21.988 19.211 1.00 65.88 169 ARG A C 1
ATOM 1356 O O . ARG A 1 169 ? -1.455 22.259 19.864 1.00 65.88 169 ARG A O 1
ATOM 1363 N N . LEU A 1 170 ? -3.167 22.895 18.546 1.00 68.25 170 LEU A N 1
ATOM 1364 C CA . LEU A 1 170 ? -2.908 24.324 18.677 1.00 68.25 170 LEU A CA 1
ATOM 1365 C C . LEU A 1 170 ? -3.297 24.780 20.094 1.00 68.25 170 LEU A C 1
ATOM 1367 O O . LEU A 1 170 ? -4.337 24.339 20.597 1.00 68.25 170 LEU A O 1
ATOM 1371 N N . PRO A 1 171 ? -2.490 25.632 20.750 1.00 75.56 171 PRO A N 1
ATOM 1372 C CA . PRO A 1 171 ? -2.891 26.241 22.008 1.00 75.56 171 PRO A CA 1
ATOM 1373 C C . PRO A 1 171 ? -4.179 27.034 21.773 1.00 75.56 171 PRO A C 1
ATOM 1375 O O . PRO A 1 171 ? -4.258 27.848 20.852 1.00 75.56 171 PRO A O 1
ATOM 1378 N N . GLN A 1 172 ? -5.210 26.752 22.569 1.00 72.44 172 GLN A N 1
ATOM 1379 C CA . GLN A 1 172 ? -6.425 27.556 22.540 1.00 72.44 172 GLN A CA 1
ATOM 1380 C C . GLN A 1 172 ? -6.091 28.929 23.133 1.00 72.44 172 GLN A C 1
ATOM 1382 O O . GLN A 1 172 ? -5.395 28.974 24.152 1.00 72.44 172 GLN A O 1
ATOM 1387 N N . PRO A 1 173 ? -6.528 30.036 22.509 1.00 63.72 173 PRO A N 1
ATOM 1388 C CA . PRO A 1 173 ? -6.369 31.345 23.118 1.00 63.72 173 PRO A CA 1
ATOM 1389 C C . PRO A 1 173 ? -7.054 31.313 24.485 1.00 63.72 173 PRO A C 1
ATOM 1391 O O . PRO A 1 173 ? -8.211 30.904 24.587 1.00 63.72 173 PRO A O 1
ATOM 1394 N N . ALA A 1 174 ? -6.313 31.677 25.531 1.00 62.84 174 ALA A N 1
ATOM 1395 C CA . ALA A 1 174 ? -6.902 31.927 26.835 1.00 62.84 174 ALA A CA 1
ATOM 1396 C C . ALA A 1 174 ? -7.823 33.141 26.672 1.00 62.84 174 ALA A C 1
ATOM 1398 O O . ALA A 1 174 ? -7.341 34.241 26.400 1.00 62.84 174 ALA A O 1
ATOM 1399 N N . ILE A 1 175 ? -9.131 32.889 26.711 1.00 55.12 175 ILE A N 1
ATOM 1400 C CA . ILE A 1 175 ? -10.170 33.920 26.791 1.00 55.12 175 ILE A CA 1
ATOM 1401 C C . ILE A 1 175 ? -10.303 34.312 28.258 1.00 55.12 175 ILE A C 1
ATOM 1403 O O . ILE A 1 175 ? -10.333 33.377 29.093 1.00 55.12 175 ILE A O 1
#

InterPro domains:
  IPR002560 Transposase IS204/IS1001/IS1096/IS1165, DDE domain [PF01610] (82-157)
  IPR047951 Transposase ISL3 [PTHR33498] (81-171)